Protein AF-A0A662FY75-F1 (afdb_monomer)

Structure (mmCIF, N/CA/C/O backbone):
data_AF-A0A662FY75-F1
#
_entry.id   AF-A0A662FY75-F1
#
loop_
_atom_site.group_PDB
_atom_site.id
_atom_site.type_symbol
_atom_site.label_atom_id
_atom_site.label_alt_id
_atom_site.label_comp_id
_atom_site.label_asym_id
_atom_site.label_entity_id
_atom_site.label_seq_id
_atom_site.pdbx_PDB_ins_code
_atom_site.Cartn_x
_atom_site.Cartn_y
_atom_site.Cartn_z
_atom_site.occupancy
_atom_site.B_iso_or_equiv
_atom_site.auth_seq_id
_atom_site.auth_comp_id
_atom_site.auth_asym_id
_atom_site.auth_atom_id
_atom_site.pdbx_PDB_model_num
ATOM 1 N N . MET A 1 1 ? -17.603 4.120 -11.866 1.00 59.59 1 MET A N 1
ATOM 2 C CA . MET A 1 1 ? -16.644 3.756 -10.795 1.00 59.59 1 MET A CA 1
ATOM 3 C C . MET A 1 1 ? -16.878 2.277 -10.499 1.00 59.59 1 MET A C 1
ATOM 5 O O . MET A 1 1 ? -18.037 1.898 -10.479 1.00 59.59 1 MET A O 1
ATOM 9 N N . SER A 1 2 ? -15.863 1.413 -10.396 1.00 78.56 2 SER A N 1
ATOM 10 C CA . SER A 1 2 ? -16.118 -0.028 -10.190 1.00 78.56 2 SER A CA 1
ATOM 11 C C . SER A 1 2 ? -16.729 -0.298 -8.806 1.00 78.56 2 SER A C 1
ATOM 13 O O . SER A 1 2 ? -16.363 0.368 -7.838 1.00 78.56 2 SER A O 1
ATOM 15 N N . MET A 1 3 ? -17.617 -1.297 -8.698 1.00 85.56 3 MET A N 1
ATOM 16 C CA . MET A 1 3 ? -18.295 -1.694 -7.445 1.00 85.56 3 MET A CA 1
ATOM 17 C C . MET A 1 3 ? -17.305 -1.938 -6.286 1.00 85.56 3 MET A C 1
ATOM 19 O O . MET A 1 3 ? -17.553 -1.566 -5.143 1.00 85.56 3 MET A O 1
ATOM 23 N N . PHE A 1 4 ? -16.121 -2.461 -6.616 1.00 89.62 4 PHE A N 1
ATOM 24 C CA . PHE A 1 4 ? -14.989 -2.641 -5.705 1.00 89.62 4 PHE A CA 1
ATOM 25 C C . PHE A 1 4 ? -14.517 -1.335 -5.033 1.00 89.62 4 PHE A C 1
ATOM 27 O O . PHE A 1 4 ? -14.256 -1.307 -3.831 1.00 89.62 4 PHE A O 1
ATOM 34 N N . ILE A 1 5 ? -14.406 -0.239 -5.791 1.00 92.19 5 ILE A N 1
ATOM 35 C CA . ILE A 1 5 ? -13.904 1.042 -5.274 1.00 92.19 5 ILE A CA 1
ATOM 36 C C . ILE A 1 5 ? -14.881 1.648 -4.262 1.00 92.19 5 ILE A C 1
ATOM 38 O O . ILE A 1 5 ? -14.452 2.190 -3.243 1.00 92.19 5 ILE A O 1
ATOM 42 N N . GLU A 1 6 ? -16.183 1.536 -4.516 1.00 93.38 6 GLU A N 1
ATOM 43 C CA . GLU A 1 6 ? -17.220 2.056 -3.620 1.00 93.38 6 GLU A CA 1
ATOM 44 C C . GLU A 1 6 ? -17.280 1.278 -2.301 1.00 93.38 6 GLU A C 1
ATOM 46 O O . GLU A 1 6 ? -17.369 1.882 -1.226 1.00 93.38 6 GLU A O 1
ATOM 51 N N . GLU A 1 7 ? -17.155 -0.050 -2.361 1.00 94.50 7 GLU A N 1
ATOM 52 C CA . GLU A 1 7 ? -17.055 -0.901 -1.173 1.00 94.50 7 GLU A CA 1
ATOM 53 C C . GLU A 1 7 ? -15.834 -0.519 -0.321 1.00 94.50 7 GLU A C 1
ATOM 55 O O . GLU A 1 7 ? -15.948 -0.295 0.891 1.00 94.50 7 GLU A O 1
ATOM 60 N N . TYR A 1 8 ? -14.673 -0.357 -0.961 1.00 95.62 8 TYR A N 1
ATOM 61 C CA . TYR A 1 8 ? -13.431 0.016 -0.286 1.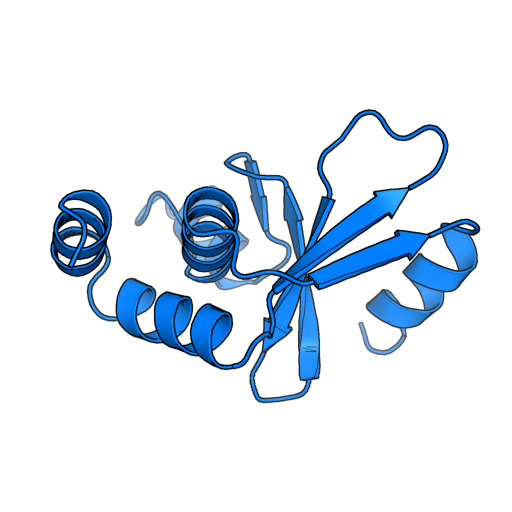00 95.62 8 TYR A CA 1
ATOM 62 C C . TYR A 1 8 ? -13.515 1.413 0.332 1.00 95.62 8 TYR A C 1
ATOM 64 O O . TYR A 1 8 ? -13.066 1.614 1.467 1.00 95.62 8 TYR A O 1
ATOM 72 N N . ALA A 1 9 ? -14.136 2.364 -0.368 1.00 96.69 9 ALA A N 1
ATOM 73 C CA . ALA A 1 9 ? -14.389 3.701 0.153 1.00 96.69 9 ALA A CA 1
ATOM 74 C C . ALA A 1 9 ? -15.243 3.661 1.426 1.00 96.69 9 ALA A C 1
ATOM 76 O O . ALA A 1 9 ? -14.883 4.283 2.434 1.00 96.69 9 ALA A O 1
ATOM 77 N N . ARG A 1 10 ? -16.326 2.875 1.416 1.00 96.81 10 ARG A N 1
ATOM 78 C CA . ARG A 1 10 ? -17.237 2.720 2.559 1.00 96.81 10 ARG A CA 1
ATOM 79 C C . ARG A 1 10 ? -16.554 2.057 3.755 1.00 96.81 10 ARG A C 1
ATOM 81 O O . ARG A 1 10 ? -16.658 2.564 4.875 1.00 96.81 10 ARG A O 1
ATOM 88 N N . LYS A 1 11 ? -15.837 0.953 3.521 1.00 96.88 11 LYS A N 1
ATOM 89 C CA . LYS A 1 11 ? -15.180 0.162 4.572 1.00 96.88 11 LYS A CA 1
ATOM 90 C C . LYS A 1 11 ? -14.010 0.913 5.211 1.00 96.88 11 LYS A C 1
ATOM 92 O O . LYS A 1 11 ? -13.919 0.995 6.435 1.00 96.88 11 LYS A O 1
ATOM 97 N N . TYR A 1 12 ? -13.124 1.492 4.400 1.00 97.06 12 TYR A N 1
ATOM 98 C CA . TYR A 1 12 ? -11.833 2.001 4.876 1.00 97.06 12 TYR A CA 1
ATOM 99 C C . TYR A 1 12 ? -11.776 3.522 5.089 1.00 97.06 12 TYR A C 1
ATOM 101 O O . TYR A 1 12 ? -10.827 4.013 5.716 1.00 97.06 12 TYR A O 1
ATOM 109 N N . LYS A 1 13 ? -12.776 4.286 4.629 1.00 97.19 13 LYS A N 1
ATOM 110 C CA . LYS A 1 13 ? -12.953 5.725 4.913 1.00 97.19 13 LYS A CA 1
ATOM 111 C C . LYS A 1 13 ? -11.657 6.534 4.705 1.00 97.19 13 LYS A C 1
ATOM 113 O 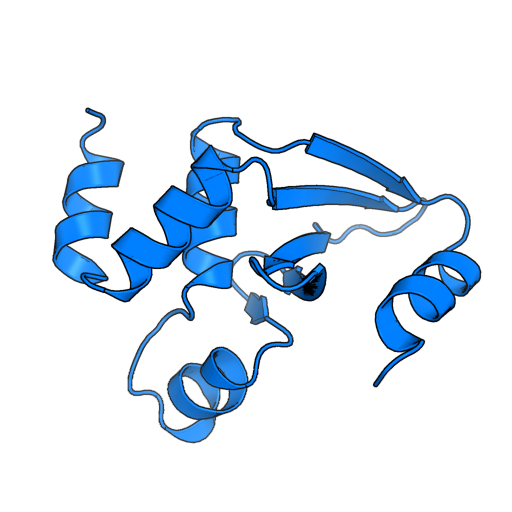O . LYS A 1 13 ? -11.105 6.575 3.610 1.00 97.19 13 LYS A O 1
ATOM 118 N N . LYS A 1 14 ? -11.102 7.145 5.762 1.00 97.38 14 LYS A N 1
ATOM 119 C CA . LYS A 1 14 ? -9.859 7.942 5.696 1.00 97.38 14 LYS A CA 1
ATOM 120 C C . LYS A 1 14 ? -8.660 7.146 5.155 1.00 97.38 14 LYS A C 1
ATOM 122 O O . LYS A 1 14 ? -7.815 7.720 4.469 1.00 97.38 14 LYS A O 1
ATOM 127 N N . ARG A 1 15 ? -8.576 5.836 5.429 1.00 97.56 15 ARG A N 1
ATOM 128 C CA . ARG A 1 15 ? -7.510 4.979 4.876 1.00 97.56 15 ARG A CA 1
ATOM 129 C C . ARG A 1 15 ? -7.681 4.784 3.373 1.00 97.56 15 ARG A C 1
ATOM 131 O O . ARG A 1 15 ? -6.684 4.835 2.662 1.00 97.56 15 ARG A O 1
ATOM 138 N N . PHE A 1 16 ? -8.918 4.664 2.888 1.00 98.06 16 PHE A N 1
ATOM 139 C CA . PHE A 1 16 ? -9.197 4.623 1.452 1.00 98.06 16 PHE A CA 1
ATOM 140 C C . PHE A 1 16 ? -8.745 5.908 0.751 1.00 98.06 16 PHE A C 1
ATOM 142 O O . PHE A 1 16 ? -8.041 5.827 -0.248 1.00 98.06 16 PHE A O 1
ATOM 149 N N . VAL A 1 17 ? -9.059 7.085 1.305 1.00 98.00 17 VAL A N 1
ATOM 150 C CA . VAL A 1 17 ? -8.649 8.376 0.713 1.00 98.00 17 VAL A CA 1
ATOM 151 C C . VAL A 1 17 ? -7.126 8.460 0.549 1.00 98.00 17 VAL A C 1
ATOM 153 O O . VAL A 1 17 ? -6.626 8.869 -0.498 1.00 98.00 17 VAL A O 1
ATOM 156 N N . ARG A 1 18 ? -6.363 8.018 1.556 1.00 97.81 18 ARG A N 1
ATOM 157 C CA . ARG A 1 18 ? -4.893 7.968 1.472 1.00 97.81 18 ARG A CA 1
ATOM 158 C C . ARG A 1 18 ? -4.399 6.935 0.462 1.00 97.81 18 ARG A C 1
ATOM 160 O O . ARG A 1 18 ? -3.435 7.199 -0.259 1.00 97.81 18 ARG A O 1
ATOM 167 N N . ALA A 1 19 ? -5.040 5.771 0.421 1.00 98.12 19 ALA A N 1
ATOM 168 C CA . ALA A 1 19 ? -4.695 4.698 -0.498 1.00 98.12 19 ALA A CA 1
ATOM 169 C C . ALA A 1 19 ? -4.916 5.118 -1.956 1.00 98.12 19 ALA A C 1
ATOM 171 O O . ALA A 1 19 ? -3.975 5.086 -2.742 1.00 98.12 19 ALA A O 1
ATOM 172 N N . ILE A 1 20 ? -6.109 5.611 -2.300 1.00 97.81 20 ILE A N 1
ATOM 173 C CA . ILE A 1 20 ? -6.428 6.019 -3.672 1.00 97.81 20 ILE A CA 1
ATOM 174 C C . ILE A 1 20 ? -5.558 7.190 -4.135 1.00 97.81 20 ILE A C 1
ATOM 176 O O . ILE A 1 20 ? -5.127 7.207 -5.283 1.00 97.81 20 ILE A O 1
ATOM 180 N N . ARG A 1 21 ? -5.227 8.131 -3.239 1.00 98.12 21 ARG A N 1
ATOM 181 C CA . ARG A 1 21 ? -4.265 9.202 -3.535 1.00 98.12 21 ARG A CA 1
ATOM 182 C C . ARG A 1 21 ? -2.884 8.638 -3.873 1.00 98.12 21 ARG A C 1
ATOM 184 O O . ARG A 1 21 ? -2.275 9.067 -4.838 1.00 98.12 21 ARG A O 1
ATOM 191 N N . THR A 1 22 ? -2.419 7.651 -3.110 1.00 98.44 22 THR A N 1
ATOM 192 C CA . THR A 1 22 ? -1.128 6.978 -3.342 1.00 98.44 22 THR A CA 1
ATOM 193 C C . THR A 1 22 ? -1.080 6.271 -4.693 1.00 98.44 22 THR A C 1
ATOM 195 O O . THR A 1 22 ? -0.076 6.376 -5.391 1.00 98.44 22 THR A O 1
ATOM 198 N N . VAL A 1 23 ? -2.175 5.622 -5.091 1.00 98.19 23 VAL A N 1
ATOM 199 C CA . VAL A 1 23 ? -2.300 5.000 -6.418 1.00 98.19 23 VAL A CA 1
ATOM 200 C C . VAL A 1 23 ? -2.310 6.055 -7.528 1.00 98.19 23 VAL A C 1
ATOM 202 O O . VAL A 1 23 ? -1.552 5.942 -8.485 1.00 98.19 23 VAL A O 1
ATOM 205 N N . ARG A 1 24 ? -3.123 7.111 -7.386 1.00 97.50 24 ARG A N 1
ATOM 206 C CA . ARG A 1 24 ? -3.244 8.195 -8.382 1.00 97.50 24 ARG A CA 1
ATOM 207 C C . ARG A 1 24 ? -1.952 8.978 -8.593 1.00 97.50 24 ARG A C 1
ATOM 209 O O . ARG A 1 24 ? -1.713 9.462 -9.686 1.00 97.50 24 ARG A O 1
ATOM 216 N N . GLU A 1 25 ? -1.135 9.104 -7.556 1.00 97.88 25 GLU A N 1
ATOM 217 C CA . GLU A 1 25 ? 0.176 9.755 -7.626 1.00 97.88 25 GLU A CA 1
ATOM 218 C C . GLU A 1 25 ? 1.287 8.791 -8.092 1.00 97.88 25 GLU A C 1
ATOM 220 O O . GLU A 1 25 ? 2.463 9.109 -7.952 1.00 97.88 25 GLU A O 1
ATOM 225 N N . HIS A 1 26 ? 0.940 7.606 -8.614 1.00 97.31 26 HIS A N 1
ATOM 226 C CA . HIS A 1 26 ? 1.878 6.599 -9.130 1.00 97.31 26 HIS A CA 1
ATOM 227 C C . HIS A 1 26 ? 2.945 6.140 -8.119 1.00 97.31 26 HIS A C 1
ATOM 229 O O . HIS A 1 26 ? 4.032 5.701 -8.490 1.00 97.31 26 HIS A O 1
ATOM 235 N N . ARG A 1 27 ? 2.627 6.178 -6.819 1.00 97.69 27 ARG A N 1
ATOM 236 C CA . ARG A 1 27 ? 3.547 5.814 -5.725 1.00 97.69 27 ARG A CA 1
ATOM 237 C C . ARG A 1 27 ? 3.469 4.333 -5.325 1.00 97.69 27 ARG A C 1
ATOM 239 O O . ARG A 1 27 ? 3.711 3.992 -4.165 1.00 97.69 27 ARG A O 1
ATOM 246 N N . VAL A 1 28 ? 3.100 3.463 -6.265 1.00 98.38 28 VAL A N 1
ATOM 247 C CA . VAL A 1 28 ? 2.970 2.012 -6.069 1.00 98.38 28 VAL A CA 1
ATOM 248 C C . VAL A 1 28 ? 3.814 1.287 -7.109 1.00 98.38 28 VAL A C 1
ATOM 250 O O . VAL A 1 28 ? 3.587 1.456 -8.308 1.00 98.38 28 VAL A O 1
ATOM 253 N N . GLN A 1 29 ? 4.774 0.483 -6.650 1.00 97.00 29 GLN A N 1
ATOM 254 C CA . GLN A 1 29 ? 5.665 -0.287 -7.517 1.00 97.00 29 GLN A CA 1
ATOM 255 C C . GLN A 1 29 ? 5.613 -1.775 -7.167 1.00 97.00 29 GLN A C 1
ATOM 257 O O . GLN A 1 29 ? 5.664 -2.131 -5.987 1.00 97.00 29 GLN A O 1
ATOM 262 N N . LYS A 1 30 ? 5.537 -2.640 -8.179 1.00 96.00 30 LYS A N 1
ATOM 263 C CA . LYS A 1 30 ? 5.777 -4.082 -8.046 1.00 96.00 30 LYS A CA 1
ATOM 264 C C . LYS A 1 30 ? 7.252 -4.360 -8.333 1.00 96.00 30 LYS A C 1
ATOM 266 O O . LYS A 1 30 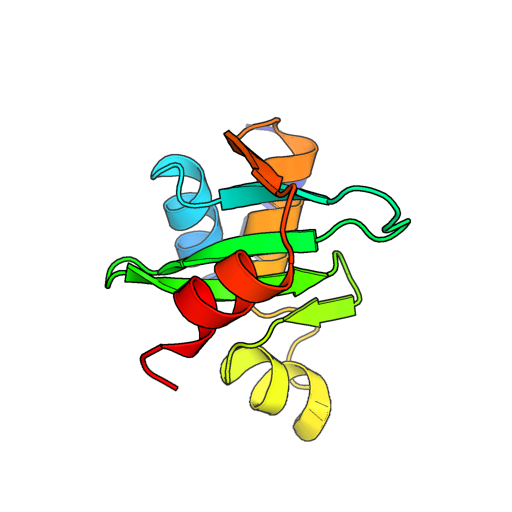? 7.784 -3.855 -9.321 1.00 96.00 30 LYS A O 1
ATOM 271 N N . LEU A 1 31 ? 7.898 -5.150 -7.484 1.00 92.19 31 LEU A N 1
ATOM 272 C CA . LEU A 1 31 ? 9.291 -5.545 -7.670 1.00 92.19 31 LEU A CA 1
ATOM 273 C C . LEU A 1 31 ? 9.357 -6.917 -8.338 1.00 92.19 31 LEU A C 1
ATOM 275 O O . LEU A 1 31 ? 8.691 -7.851 -7.889 1.00 92.19 31 LEU A O 1
ATOM 279 N N . LEU A 1 32 ? 10.164 -7.032 -9.389 1.00 89.69 32 LEU A N 1
ATOM 280 C CA . LEU A 1 32 ? 10.553 -8.312 -9.976 1.00 89.69 32 LEU A CA 1
ATOM 281 C C . LEU A 1 32 ? 11.960 -8.623 -9.488 1.00 89.69 32 LEU A C 1
ATOM 283 O O . LEU A 1 32 ? 12.900 -7.927 -9.856 1.00 89.69 32 LEU A O 1
ATOM 287 N N . ILE A 1 33 ? 12.082 -9.608 -8.605 1.00 84.69 33 ILE A N 1
ATOM 288 C CA . ILE A 1 33 ? 13.352 -10.011 -8.005 1.00 84.69 33 ILE A CA 1
ATOM 289 C C . ILE A 1 33 ? 13.694 -11.396 -8.541 1.00 84.69 33 ILE A C 1
ATOM 291 O O . ILE A 1 33 ? 12.889 -12.321 -8.404 1.00 84.69 33 ILE A O 1
ATOM 295 N N . ASP A 1 34 ? 14.889 -11.542 -9.106 1.00 80.38 34 ASP A N 1
ATOM 296 C CA . ASP A 1 34 ? 15.354 -12.834 -9.603 1.00 80.38 34 ASP A CA 1
ATOM 297 C C . ASP A 1 34 ? 15.421 -13.856 -8.457 1.00 80.38 34 ASP A C 1
ATOM 299 O O . ASP A 1 34 ? 15.987 -13.594 -7.393 1.00 80.38 34 ASP A O 1
ATOM 303 N N . ASN A 1 35 ? 14.854 -15.044 -8.686 1.00 75.81 35 ASN A N 1
ATOM 304 C CA . ASN A 1 35 ? 14.814 -16.162 -7.733 1.00 75.81 35 ASN A CA 1
ATOM 305 C C . ASN A 1 35 ? 14.006 -15.911 -6.445 1.00 75.81 35 ASN A C 1
ATOM 307 O O . ASN A 1 35 ? 14.245 -16.571 -5.431 1.00 75.81 35 ASN A O 1
ATOM 311 N N . LEU A 1 36 ? 13.044 -14.981 -6.458 1.00 76.94 36 LEU A N 1
ATOM 312 C CA . LEU A 1 36 ? 12.104 -14.799 -5.352 1.00 76.94 36 LEU A CA 1
ATOM 313 C C . LEU A 1 36 ? 10.661 -15.068 -5.794 1.00 76.94 36 LEU A C 1
ATOM 315 O O . LEU A 1 36 ? 10.054 -14.261 -6.489 1.00 76.94 36 LEU A O 1
ATOM 319 N N . ASP A 1 37 ? 10.063 -16.140 -5.273 1.00 76.88 37 ASP A N 1
ATOM 320 C CA . ASP A 1 37 ? 8.669 -16.530 -5.566 1.00 76.88 37 ASP A CA 1
ATOM 321 C C . ASP A 1 37 ? 7.608 -15.647 -4.881 1.00 76.88 37 ASP A C 1
ATOM 323 O O . ASP A 1 37 ? 6.410 -15.936 -4.921 1.00 76.88 37 ASP A O 1
ATOM 327 N N . LYS A 1 38 ? 8.020 -14.578 -4.192 1.00 79.62 38 LYS A N 1
ATOM 328 C CA . LYS A 1 38 ? 7.105 -13.699 -3.459 1.00 79.62 38 LYS A CA 1
ATOM 329 C C . LYS A 1 38 ? 6.880 -12.391 -4.192 1.00 79.62 38 LYS A C 1
ATOM 331 O O . LYS A 1 38 ? 7.817 -11.664 -4.502 1.00 79.62 38 LYS A O 1
ATOM 336 N N . ASP A 1 39 ? 5.605 -12.038 -4.322 1.00 89.00 39 ASP A N 1
ATOM 337 C CA . ASP A 1 39 ? 5.175 -10.719 -4.764 1.00 89.00 39 ASP A CA 1
ATOM 338 C C . ASP A 1 39 ? 5.560 -9.665 -3.717 1.00 89.00 39 ASP A C 1
ATOM 340 O O . ASP A 1 39 ? 4.908 -9.517 -2.679 1.00 89.00 39 ASP A O 1
ATOM 344 N N . ILE A 1 40 ? 6.624 -8.915 -4.001 1.00 92.81 40 ILE A N 1
ATOM 345 C CA . ILE A 1 40 ? 7.067 -7.789 -3.185 1.00 92.81 40 ILE A CA 1
ATOM 346 C C . ILE A 1 40 ? 6.668 -6.482 -3.858 1.00 92.81 40 ILE A C 1
ATOM 348 O O . ILE A 1 40 ? 6.839 -6.283 -5.060 1.00 92.81 40 ILE A O 1
ATOM 352 N N . TRP A 1 41 ? 6.137 -5.571 -3.052 1.00 96.12 41 TRP A N 1
ATOM 353 C CA . TRP A 1 41 ? 5.687 -4.263 -3.489 1.00 96.12 41 TRP A CA 1
ATOM 354 C C . TRP A 1 41 ? 6.352 -3.171 -2.667 1.00 96.12 41 TRP A C 1
ATOM 356 O O . TRP A 1 41 ? 6.628 -3.340 -1.476 1.00 96.12 41 TRP A O 1
ATOM 366 N N . LEU A 1 42 ? 6.565 -2.029 -3.306 1.00 95.69 42 LEU A N 1
ATOM 367 C CA . LEU A 1 42 ? 7.097 -0.834 -2.683 1.00 95.69 42 LEU A CA 1
ATOM 368 C C . LEU A 1 42 ? 6.067 0.286 -2.775 1.00 95.69 42 LEU A C 1
ATOM 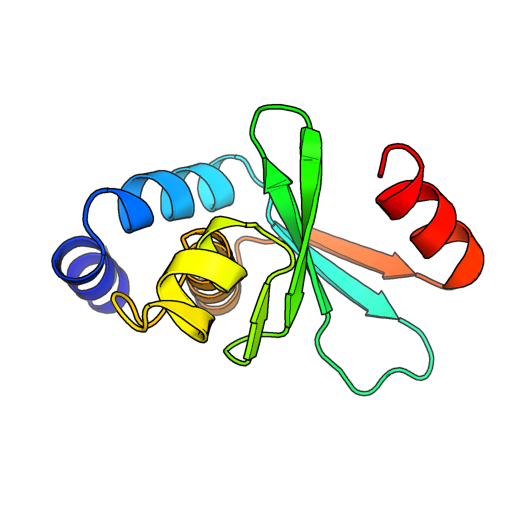370 O O . LEU A 1 42 ? 5.624 0.657 -3.864 1.00 95.69 42 LEU A O 1
ATOM 374 N N . ILE A 1 43 ? 5.682 0.819 -1.619 1.00 97.38 43 ILE A N 1
ATOM 375 C CA . ILE A 1 43 ? 4.763 1.951 -1.524 1.00 97.38 43 ILE A CA 1
ATOM 376 C C . ILE A 1 43 ? 5.533 3.140 -0.970 1.00 97.38 43 ILE A C 1
ATOM 378 O O . ILE A 1 43 ? 6.010 3.091 0.163 1.00 97.38 43 ILE A O 1
ATOM 382 N N . THR A 1 44 ? 5.643 4.212 -1.745 1.00 95.69 44 THR A N 1
ATOM 383 C CA . THR A 1 44 ? 6.352 5.426 -1.318 1.00 95.69 44 THR A CA 1
ATOM 384 C C . THR A 1 44 ? 5.346 6.405 -0.724 1.00 95.69 44 THR A C 1
ATOM 386 O O . THR A 1 44 ? 4.274 6.585 -1.291 1.00 95.69 44 THR A O 1
ATOM 389 N N . SER A 1 45 ? 5.628 7.040 0.414 1.00 93.38 45 SER A N 1
ATOM 390 C CA . SER A 1 45 ? 4.800 8.116 0.977 1.00 93.38 45 SER A CA 1
ATOM 391 C C . SER A 1 45 ? 4.900 9.397 0.143 1.00 93.38 45 SER A C 1
ATOM 393 O O . SER A 1 45 ? 5.738 9.525 -0.744 1.00 93.38 45 SER A O 1
ATOM 395 N N . SER A 1 46 ? 4.089 10.405 0.466 1.00 91.94 46 SER A N 1
ATOM 396 C CA . SER A 1 46 ? 4.250 11.748 -0.106 1.00 91.94 46 SER A CA 1
ATOM 397 C C . SER A 1 46 ? 5.556 12.442 0.311 1.00 91.94 46 SER A C 1
ATOM 399 O O . SER A 1 46 ? 5.923 13.436 -0.296 1.00 91.94 46 SER A O 1
ATOM 401 N N . THR A 1 47 ? 6.240 11.948 1.350 1.00 92.00 47 THR A N 1
ATOM 402 C CA . THR A 1 47 ? 7.516 12.485 1.859 1.00 92.00 47 THR A CA 1
ATOM 403 C C . THR A 1 47 ? 8.729 11.684 1.383 1.00 92.00 47 THR A C 1
ATOM 405 O O . THR A 1 47 ? 9.839 11.939 1.835 1.00 92.00 47 THR A O 1
ATOM 408 N N . GLY A 1 48 ? 8.534 10.688 0.512 1.00 89.44 48 GLY A N 1
ATOM 409 C CA . GLY A 1 48 ? 9.614 9.861 -0.036 1.00 89.44 48 GLY A CA 1
ATOM 410 C C . GLY A 1 48 ? 9.981 8.623 0.791 1.00 89.44 48 GLY A C 1
ATOM 411 O O . GLY A 1 48 ? 10.770 7.806 0.325 1.00 89.44 48 GLY A O 1
ATOM 412 N N . SER A 1 49 ? 9.395 8.424 1.976 1.00 90.31 49 SER A N 1
ATOM 413 C CA . SER A 1 49 ? 9.612 7.208 2.776 1.00 90.31 49 SER A CA 1
ATOM 414 C C . SER A 1 49 ? 9.047 5.984 2.056 1.00 90.31 49 SER A C 1
ATOM 416 O O . SER A 1 49 ? 7.900 6.004 1.612 1.00 90.31 49 SER A O 1
ATOM 418 N N . LYS A 1 50 ? 9.828 4.909 1.963 1.00 92.31 50 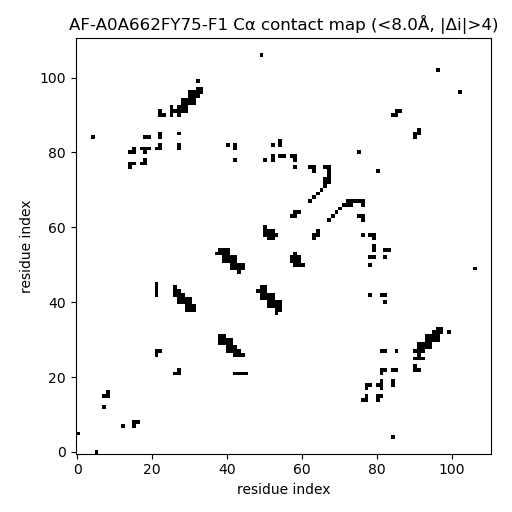LYS A N 1
ATOM 419 C CA . LYS A 1 50 ? 9.464 3.694 1.227 1.00 92.31 50 LYS A CA 1
ATOM 420 C C . LYS A 1 50 ? 9.020 2.59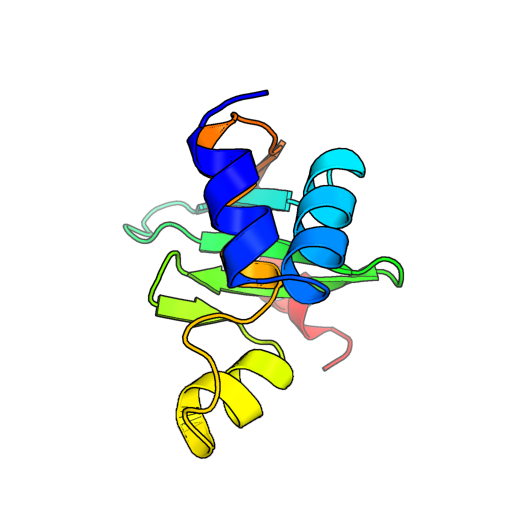1 2.193 1.00 92.31 50 LYS A C 1
ATOM 422 O O . LYS A 1 50 ? 9.659 2.366 3.217 1.00 92.31 50 LYS A O 1
ATOM 427 N N . TYR A 1 51 ? 7.934 1.897 1.862 1.00 94.31 51 TYR A N 1
ATOM 428 C CA . TYR A 1 51 ? 7.394 0.798 2.664 1.00 94.31 51 TYR A CA 1
ATOM 429 C C . TYR A 1 51 ? 7.315 -0.485 1.850 1.00 94.31 51 TYR A C 1
ATOM 431 O O . TYR A 1 51 ? 6.692 -0.515 0.787 1.00 94.31 51 TYR A O 1
ATOM 439 N N . LEU A 1 52 ? 7.902 -1.548 2.394 1.00 94.62 52 LEU A N 1
ATOM 440 C CA . LEU A 1 52 ? 7.826 -2.891 1.844 1.00 94.62 52 LEU A CA 1
ATOM 441 C C . LEU A 1 52 ? 6.443 -3.474 2.138 1.00 94.62 52 LEU A C 1
ATOM 443 O O . LEU A 1 52 ? 5.969 -3.423 3.280 1.00 94.62 52 LEU A O 1
ATOM 447 N N . VAL A 1 53 ? 5.801 -4.031 1.119 1.00 97.31 53 VAL A N 1
ATOM 448 C CA . VAL A 1 53 ? 4.478 -4.645 1.211 1.00 97.31 53 VAL A CA 1
ATOM 449 C C . VAL A 1 53 ? 4.512 -6.042 0.603 1.00 97.31 53 VAL A C 1
ATOM 451 O O . VAL A 1 53 ? 4.962 -6.224 -0.525 1.00 97.31 53 VAL A O 1
ATOM 454 N N . ILE A 1 54 ? 3.991 -7.014 1.353 1.00 96.06 54 ILE A N 1
ATOM 455 C CA . ILE A 1 54 ? 3.645 -8.348 0.853 1.00 96.06 54 ILE A CA 1
ATOM 456 C C . ILE A 1 54 ? 2.113 -8.403 0.797 1.00 96.06 54 ILE A C 1
ATOM 458 O O . ILE A 1 54 ? 1.481 -8.239 1.852 1.00 96.06 54 ILE A O 1
ATOM 462 N N . PRO A 1 55 ? 1.500 -8.603 -0.385 1.00 96.81 55 PRO A N 1
ATOM 463 C CA . PRO A 1 55 ? 0.054 -8.551 -0.565 1.00 96.81 55 PRO A CA 1
ATOM 464 C C . PRO A 1 55 ? -0.695 -9.400 0.462 1.00 96.81 55 PRO A C 1
ATOM 466 O O . PRO A 1 55 ? -0.329 -10.541 0.744 1.00 96.81 55 PRO A O 1
ATOM 469 N N . GLY A 1 56 ? -1.717 -8.804 1.079 1.00 94.81 56 GLY A N 1
ATOM 470 C CA . GLY A 1 56 ? -2.564 -9.454 2.085 1.00 94.81 56 GLY A CA 1
ATOM 471 C C . GLY A 1 56 ? -1.873 -9.882 3.388 1.00 94.81 56 GLY A C 1
ATOM 472 O O . GLY A 1 56 ? -2.565 -10.326 4.297 1.00 94.81 56 GLY A O 1
ATOM 473 N N . THR A 1 57 ? -0.550 -9.732 3.508 1.00 95.94 57 THR A N 1
ATOM 474 C CA . THR A 1 57 ? 0.233 -10.393 4.564 1.00 95.94 57 THR A CA 1
ATOM 475 C C . THR A 1 57 ? 0.976 -9.401 5.448 1.00 95.94 57 THR A C 1
ATOM 477 O O . THR A 1 57 ? 0.927 -9.509 6.670 1.00 95.94 57 THR A O 1
ATOM 480 N N . TYR A 1 58 ? 1.687 -8.438 4.856 1.00 96.94 58 TYR A N 1
ATOM 481 C CA . TYR A 1 58 ? 2.629 -7.605 5.601 1.00 96.94 58 TYR A CA 1
ATOM 482 C C . TYR A 1 58 ? 2.776 -6.204 5.015 1.00 96.94 58 TYR A C 1
ATOM 484 O O . TYR A 1 58 ? 2.752 -6.010 3.800 1.00 96.94 58 TYR A O 1
ATOM 492 N N . CYS A 1 59 ? 3.001 -5.228 5.895 1.00 97.44 59 CYS A N 1
ATOM 493 C CA . CYS A 1 59 ? 3.526 -3.921 5.530 1.00 97.44 59 CYS A CA 1
ATOM 494 C C . CYS A 1 59 ? 4.521 -3.439 6.590 1.00 97.44 59 CYS A C 1
ATOM 496 O O . CYS A 1 59 ? 4.240 -3.528 7.783 1.00 97.44 59 CYS A O 1
ATOM 498 N N . SER A 1 60 ? 5.642 -2.852 6.164 1.00 96.31 60 SER A N 1
ATOM 499 C CA . SER A 1 60 ? 6.674 -2.342 7.080 1.00 96.31 60 SER A CA 1
ATOM 500 C C . SER A 1 60 ? 6.296 -1.062 7.837 1.00 96.31 60 SER A C 1
ATOM 502 O O . SER A 1 60 ? 7.092 -0.550 8.619 1.00 96.31 60 SER A O 1
ATOM 504 N N . CYS A 1 61 ? 5.098 -0.506 7.632 1.00 96.25 61 CYS A N 1
ATOM 505 C CA . CYS A 1 61 ? 4.702 0.727 8.305 1.00 96.25 61 CYS A CA 1
ATOM 506 C C . CYS A 1 61 ? 4.235 0.504 9.750 1.00 96.25 61 CYS A C 1
ATOM 508 O O . CYS A 1 61 ? 3.621 -0.504 10.101 1.00 96.25 61 CYS A O 1
ATOM 510 N N . THR A 1 62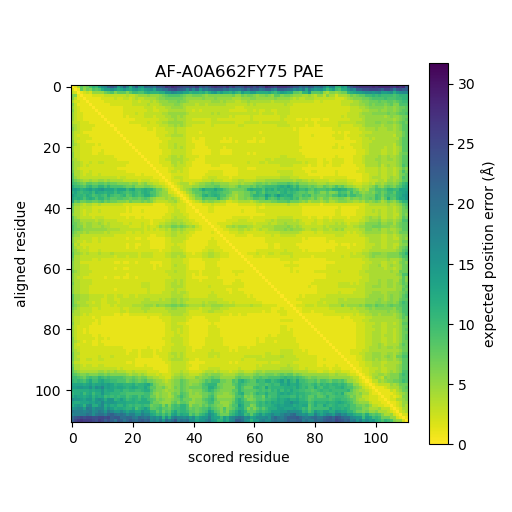 ? 4.414 1.528 10.580 1.00 96.38 62 THR A N 1
ATOM 511 C CA . THR A 1 62 ? 3.997 1.510 11.987 1.00 96.38 62 THR A CA 1
ATOM 512 C C . THR A 1 62 ? 2.482 1.327 12.171 1.00 96.38 62 THR A C 1
ATOM 514 O O . THR A 1 62 ? 2.062 0.681 13.127 1.00 96.38 62 THR A O 1
ATOM 517 N N . ASP A 1 63 ? 1.635 1.833 11.257 1.00 97.31 63 ASP A N 1
ATOM 518 C CA . ASP A 1 63 ? 0.169 1.628 11.316 1.00 97.31 63 ASP A CA 1
ATOM 519 C C . ASP A 1 63 ? -0.196 0.143 11.173 1.00 97.31 63 ASP A C 1
ATOM 521 O O . ASP A 1 63 ? -1.108 -0.323 11.851 1.00 97.31 63 ASP A O 1
ATOM 525 N N . PHE A 1 64 ? 0.534 -0.613 10.344 1.00 98.31 64 PHE A N 1
ATOM 526 C CA . PHE A 1 64 ? 0.344 -2.058 10.229 1.00 98.31 64 PHE A CA 1
ATOM 527 C C . PHE A 1 64 ? 0.719 -2.758 11.537 1.00 98.31 64 PHE A C 1
ATOM 529 O O . PHE A 1 64 ? -0.122 -3.432 12.132 1.00 98.31 64 PHE A O 1
ATOM 536 N N . LEU A 1 65 ? 1.934 -2.526 12.041 1.00 98.00 65 LEU A N 1
ATOM 537 C CA . LEU A 1 65 ? 2.393 -3.149 13.282 1.00 98.00 65 LEU A CA 1
ATOM 538 C C . LEU A 1 65 ? 1.447 -2.845 14.454 1.00 98.00 65 LEU A C 1
ATOM 540 O O . LEU A 1 65 ? 0.976 -3.750 15.140 1.00 98.00 65 LEU A O 1
ATOM 544 N N . ILE A 1 66 ? 1.118 -1.571 14.667 1.00 98.12 66 ILE A N 1
ATOM 545 C CA . ILE A 1 66 ? 0.335 -1.164 15.834 1.00 98.12 66 ILE A CA 1
ATOM 546 C C . ILE A 1 66 ? -1.140 -1.523 15.669 1.00 98.12 66 ILE A C 1
ATOM 548 O O . ILE A 1 66 ? -1.729 -2.100 16.581 1.00 98.12 66 ILE A O 1
ATOM 552 N N . ASN A 1 67 ? -1.775 -1.148 14.556 1.00 98.06 67 ASN A N 1
ATOM 553 C CA . ASN A 1 67 ? -3.235 -1.207 14.455 1.00 98.06 67 ASN A CA 1
ATOM 554 C C . ASN A 1 67 ? -3.758 -2.499 13.824 1.00 98.06 67 ASN A C 1
ATOM 556 O O . ASN A 1 67 ? -4.887 -2.874 14.148 1.00 98.06 67 ASN A O 1
ATOM 560 N N . VAL A 1 68 ? -2.964 -3.179 12.989 1.00 98.06 68 VAL A N 1
ATOM 561 C CA . VAL A 1 68 ? -3.330 -4.482 12.407 1.00 98.06 68 VAL A CA 1
ATOM 562 C C . VAL A 1 68 ? -2.851 -5.624 13.298 1.00 98.06 68 VAL A C 1
ATOM 564 O O . VAL A 1 68 ? -3.663 -6.439 13.723 1.00 98.06 68 VAL A O 1
ATOM 567 N N . VAL A 1 69 ? -1.560 -5.661 13.643 1.00 98.19 69 VAL A N 1
ATOM 568 C CA . VAL A 1 69 ? -0.972 -6.812 14.355 1.00 98.19 69 VAL A CA 1
ATOM 569 C C . VAL A 1 69 ? -1.232 -6.753 15.861 1.00 98.19 69 VAL 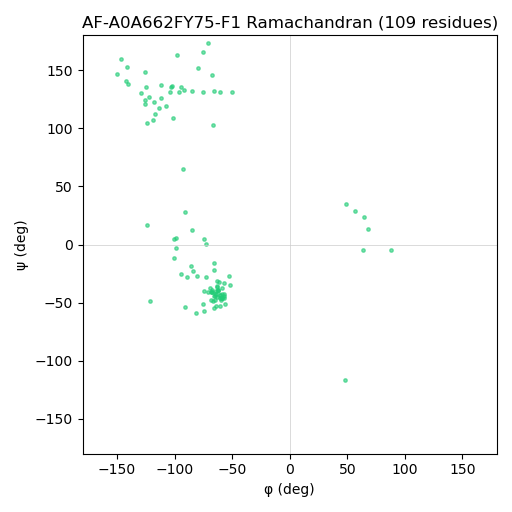A C 1
ATOM 571 O O . VAL A 1 69 ? -1.844 -7.666 16.415 1.00 98.19 69 VAL A O 1
ATOM 574 N N . ILE A 1 70 ? -0.785 -5.682 16.527 1.00 98.06 70 ILE A N 1
ATOM 575 C CA . ILE A 1 70 ? -0.810 -5.592 17.996 1.00 98.06 70 ILE A CA 1
ATOM 576 C C . ILE A 1 70 ? -2.233 -5.352 18.506 1.00 98.06 70 ILE A C 1
ATOM 578 O O . ILE A 1 70 ? -2.751 -6.121 19.309 1.00 98.06 70 ILE A O 1
ATOM 582 N N . LYS A 1 71 ? -2.881 -4.275 18.047 1.00 97.88 71 LYS A N 1
ATOM 583 C CA . LYS A 1 71 ? -4.199 -3.867 18.561 1.00 97.88 71 LYS A CA 1
ATOM 584 C C . LYS A 1 71 ? -5.369 -4.563 17.872 1.00 97.88 71 LYS A C 1
ATOM 586 O O . LYS A 1 71 ? -6.473 -4.495 18.402 1.00 97.88 71 LYS A O 1
ATOM 591 N N . ARG A 1 72 ? -5.158 -5.139 16.681 1.00 97.00 72 ARG A N 1
ATOM 592 C CA . ARG A 1 72 ? -6.197 -5.788 15.854 1.00 97.00 72 ARG A CA 1
ATOM 593 C C . ARG A 1 72 ? -7.460 -4.932 15.660 1.00 97.00 72 ARG A C 1
ATOM 595 O O . ARG A 1 72 ? -8.574 -5.440 15.623 1.00 97.00 72 ARG A O 1
ATOM 602 N N . LYS A 1 73 ? -7.292 -3.608 15.558 1.00 96.38 73 LYS A N 1
ATOM 603 C CA . LYS A 1 73 ? -8.400 -2.644 15.406 1.00 96.38 73 LYS A CA 1
ATOM 604 C C . LYS A 1 73 ? -8.855 -2.482 13.962 1.00 96.38 73 LYS A C 1
ATOM 606 O O . LYS A 1 73 ? -9.958 -2.003 13.720 1.00 96.38 73 LYS A O 1
ATOM 611 N N . VAL A 1 74 ? -7.981 -2.803 13.014 1.00 96.06 74 VAL A N 1
ATOM 612 C CA . VAL A 1 74 ? -8.259 -2.778 11.578 1.00 96.06 74 VAL A CA 1
ATOM 613 C C . VAL A 1 74 ? -7.584 -3.971 10.919 1.00 96.06 74 VAL A C 1
ATOM 615 O O . VAL A 1 74 ? -6.559 -4.441 11.395 1.00 96.06 74 VAL A O 1
ATOM 618 N N . ASP A 1 75 ? -8.138 -4.436 9.809 1.00 96.62 75 ASP A N 1
ATOM 619 C CA . ASP A 1 75 ? -7.608 -5.548 9.014 1.00 96.62 75 ASP A CA 1
ATOM 620 C C . ASP A 1 75 ? -6.461 -5.118 8.086 1.00 96.62 75 ASP A C 1
ATOM 622 O O . ASP A 1 75 ? -5.607 -5.932 7.746 1.00 96.62 75 ASP A O 1
ATOM 626 N N . LYS A 1 76 ? -6.419 -3.844 7.663 1.00 98.00 76 LYS A N 1
ATOM 627 C CA . LYS A 1 76 ? -5.397 -3.332 6.734 1.00 98.00 76 LYS A CA 1
ATOM 628 C C . LYS A 1 76 ? -4.941 -1.913 7.075 1.00 98.00 76 LYS A C 1
ATOM 630 O O . LYS A 1 76 ? -5.744 -1.032 7.396 1.00 98.00 76 LYS A O 1
ATOM 635 N N . CYS A 1 77 ? -3.640 -1.665 6.922 1.00 98.38 77 CYS A N 1
ATOM 636 C CA . CYS A 1 77 ? -3.108 -0.308 6.818 1.00 98.38 77 CYS A CA 1
ATOM 637 C C . CYS A 1 77 ? -3.401 0.265 5.420 1.00 98.38 77 CYS A C 1
ATOM 639 O O . CYS A 1 77 ? -3.719 -0.467 4.480 1.00 98.38 77 CYS A O 1
ATOM 641 N N . TYR A 1 78 ? -3.260 1.580 5.241 1.00 98.25 78 TYR A N 1
ATOM 642 C CA . TYR A 1 78 ? -3.563 2.194 3.942 1.00 98.25 78 TYR A CA 1
ATOM 643 C C . TYR A 1 78 ? -2.615 1.768 2.805 1.00 98.25 78 TYR A C 1
ATOM 645 O O . TYR A 1 78 ? -3.010 1.849 1.647 1.00 98.25 78 TYR A O 1
ATOM 653 N N . HIS A 1 79 ? -1.404 1.282 3.106 1.00 98.50 79 HIS A N 1
ATOM 654 C CA . HIS A 1 79 ? -0.473 0.781 2.089 1.00 98.50 79 HIS A CA 1
ATOM 655 C C . HIS A 1 79 ? -0.930 -0.551 1.486 1.00 98.50 79 HIS A C 1
ATOM 657 O O . HIS A 1 79 ? -0.871 -0.710 0.273 1.00 98.50 79 HIS A O 1
ATOM 663 N N . LEU A 1 80 ? -1.450 -1.474 2.307 1.00 98.50 80 LEU A N 1
ATOM 664 C CA . LEU A 1 80 ? -2.053 -2.721 1.816 1.00 98.50 80 LEU A CA 1
ATOM 665 C C . LEU A 1 80 ? -3.280 -2.430 0.945 1.00 98.50 80 LEU A C 1
ATOM 667 O O . LEU A 1 80 ? -3.465 -3.047 -0.096 1.00 98.50 80 LEU A O 1
ATOM 671 N N . ILE A 1 81 ? -4.083 -1.437 1.338 1.00 98.44 81 ILE A N 1
ATOM 672 C CA . ILE A 1 81 ? -5.236 -0.993 0.546 1.00 98.44 81 ILE A CA 1
ATOM 673 C C . ILE A 1 81 ? -4.771 -0.387 -0.789 1.00 98.44 81 ILE A C 1
ATOM 675 O O . ILE A 1 81 ? -5.359 -0.679 -1.825 1.00 98.44 81 ILE A O 1
ATOM 679 N N . ALA A 1 82 ? -3.713 0.433 -0.786 1.00 98.50 82 ALA A N 1
ATOM 680 C CA . ALA A 1 82 ? -3.160 1.024 -2.006 1.00 98.50 82 ALA A CA 1
ATOM 681 C C . ALA A 1 82 ? -2.623 -0.047 -2.962 1.00 98.50 82 ALA A C 1
ATOM 683 O O . ALA A 1 82 ? -2.925 0.001 -4.151 1.00 98.50 82 ALA A O 1
ATOM 684 N N . GLN A 1 83 ? -1.880 -1.022 -2.435 1.00 98.38 83 GLN A N 1
ATOM 685 C CA . GLN A 1 83 ? -1.364 -2.150 -3.206 1.00 98.38 83 GLN A CA 1
ATOM 686 C C . GLN A 1 83 ? -2.501 -2.952 -3.851 1.00 98.38 83 GLN A C 1
ATOM 688 O O . GLN A 1 83 ? -2.442 -3.242 -5.042 1.00 98.38 83 GLN A O 1
ATOM 693 N N . GLU A 1 84 ? -3.559 -3.263 -3.100 1.00 97.81 84 GLU A N 1
ATOM 694 C CA . GLU A 1 84 ? -4.679 -4.050 -3.617 1.00 97.81 84 GLU A CA 1
ATOM 695 C C . GLU A 1 84 ? -5.480 -3.300 -4.691 1.00 97.81 84 GLU A C 1
ATOM 697 O O . GLU A 1 84 ? -5.842 -3.886 -5.713 1.00 97.81 84 GLU A O 1
ATOM 702 N N . ILE A 1 85 ? -5.717 -1.997 -4.491 1.00 97.75 85 ILE A N 1
ATOM 703 C CA . ILE A 1 85 ? -6.343 -1.147 -5.510 1.00 97.75 85 ILE A CA 1
ATOM 704 C C . ILE A 1 85 ? -5.473 -1.134 -6.768 1.00 97.75 85 ILE A C 1
ATOM 706 O O . ILE A 1 85 ? -5.974 -1.457 -7.840 1.00 97.75 85 ILE A O 1
ATOM 710 N N . ALA A 1 86 ? -4.183 -0.816 -6.635 1.00 97.88 86 ALA A N 1
ATOM 711 C CA . ALA A 1 86 ? -3.261 -0.737 -7.762 1.00 97.88 86 ALA A CA 1
ATOM 712 C C . ALA A 1 86 ? -3.193 -2.051 -8.544 1.00 97.88 86 ALA A C 1
ATOM 714 O O . ALA A 1 86 ? -3.291 -2.034 -9.768 1.00 97.88 86 ALA A O 1
ATOM 715 N N . SER A 1 87 ? -3.084 -3.186 -7.848 1.00 97.06 87 SER A N 1
ATOM 716 C CA . SER A 1 87 ? -3.048 -4.512 -8.466 1.00 97.06 87 SER A CA 1
ATOM 717 C C . SER A 1 87 ? -4.322 -4.808 -9.261 1.00 97.06 87 SER A C 1
ATOM 719 O O . SER A 1 87 ? -4.227 -5.270 -10.395 1.00 97.06 87 SER A O 1
ATOM 721 N N . LYS A 1 88 ? -5.503 -4.485 -8.718 1.00 95.88 88 LYS A N 1
ATOM 722 C CA . LYS A 1 88 ? -6.789 -4.701 -9.404 1.00 95.88 88 LYS A CA 1
ATOM 723 C C . LYS A 1 88 ? -7.036 -3.731 -10.559 1.00 95.88 88 LYS A C 1
ATOM 725 O O . LYS A 1 88 ? -7.767 -4.078 -11.480 1.00 95.88 88 LYS A O 1
ATOM 730 N N . THR A 1 89 ? -6.478 -2.523 -10.510 1.00 95.19 89 THR A N 1
ATOM 731 C CA . THR A 1 89 ? -6.671 -1.506 -11.558 1.00 95.19 89 THR A CA 1
ATOM 732 C C . THR A 1 89 ? -5.520 -1.431 -12.559 1.00 95.19 89 THR A C 1
ATOM 734 O O . THR A 1 89 ? -5.584 -0.610 -13.467 1.00 95.19 89 THR A O 1
ATOM 737 N N . GLY A 1 90 ? -4.447 -2.206 -12.377 1.00 96.56 90 GLY A N 1
ATOM 738 C CA . GLY A 1 90 ? -3.219 -2.088 -13.173 1.00 96.56 90 GLY A CA 1
ATOM 739 C C . GLY A 1 90 ? -2.436 -0.787 -12.937 1.00 96.56 90 GLY A C 1
ATOM 740 O O . GLY A 1 90 ? -1.556 -0.447 -13.718 1.00 96.56 90 GLY A O 1
ATOM 741 N N . ALA A 1 91 ? -2.750 -0.032 -11.879 1.00 97.06 91 ALA A N 1
ATOM 742 C CA . ALA A 1 91 ? -2.195 1.302 -11.641 1.00 97.06 91 ALA A CA 1
ATOM 743 C C . ALA A 1 91 ? -0.934 1.244 -10.764 1.00 97.06 91 ALA A C 1
ATOM 745 O O . ALA A 1 91 ? -0.922 1.720 -9.627 1.00 97.06 91 ALA A O 1
ATOM 746 N N . PHE A 1 92 ? 0.121 0.627 -11.290 1.00 98.12 92 PHE A N 1
ATOM 747 C CA . PHE A 1 92 ? 1.433 0.522 -10.653 1.00 98.12 92 PHE A CA 1
ATOM 748 C C . PHE A 1 92 ? 2.544 0.531 -11.703 1.00 98.12 92 PHE A C 1
ATOM 750 O O . PHE A 1 92 ? 2.305 0.234 -12.870 1.00 98.12 92 PHE A O 1
ATOM 757 N N . SER A 1 93 ? 3.765 0.859 -11.283 1.00 97.19 93 SER A N 1
ATOM 758 C CA . SER A 1 93 ? 4.961 0.640 -12.104 1.00 97.19 93 SER A CA 1
ATOM 759 C C . SER A 1 93 ? 5.670 -0.650 -11.699 1.00 97.19 93 SER A C 1
ATOM 761 O O . SER A 1 93 ? 5.424 -1.201 -10.624 1.00 97.19 93 SER A O 1
ATOM 763 N N . ILE A 1 94 ? 6.541 -1.147 -12.569 1.00 95.25 94 ILE A N 1
ATOM 764 C CA . ILE A 1 94 ? 7.358 -2.331 -12.315 1.00 95.25 94 ILE A CA 1
ATOM 765 C C . ILE A 1 94 ? 8.814 -1.889 -12.199 1.00 95.25 94 ILE A C 1
ATOM 767 O O . ILE A 1 94 ? 9.270 -1.065 -12.991 1.00 95.25 94 ILE A O 1
ATOM 771 N N . ALA A 1 95 ? 9.532 -2.435 -11.221 1.00 90.00 95 ALA A N 1
ATOM 772 C CA . ALA A 1 95 ? 10.974 -2.277 -11.093 1.00 90.00 95 ALA A CA 1
ATOM 773 C C . ALA A 1 95 ? 11.633 -3.657 -11.003 1.00 90.00 95 ALA A C 1
ATOM 775 O O . ALA A 1 95 ? 11.280 -4.458 -10.135 1.00 90.00 95 ALA A O 1
ATOM 776 N N . SER A 1 96 ? 12.580 -3.928 -11.897 1.00 88.06 96 SER A N 1
ATOM 777 C CA . SER A 1 96 ? 13.389 -5.146 -11.850 1.00 88.06 96 SER A CA 1
ATOM 778 C C . SER A 1 96 ? 14.574 -4.945 -10.913 1.00 88.06 96 SER A C 1
ATOM 780 O O . SER A 1 96 ? 15.269 -3.933 -10.995 1.00 88.06 96 SER A O 1
ATOM 782 N N . ILE A 1 97 ? 14.789 -5.905 -10.021 1.00 84.00 97 ILE A N 1
ATOM 783 C CA . ILE A 1 97 ? 15.855 -5.920 -9.026 1.00 84.00 97 ILE A CA 1
ATOM 784 C C . ILE A 1 97 ? 16.725 -7.146 -9.298 1.00 84.00 97 ILE A C 1
ATOM 786 O O . ILE A 1 97 ? 16.329 -8.275 -9.015 1.00 84.00 97 ILE A O 1
ATOM 790 N N . THR A 1 98 ? 17.919 -6.904 -9.827 1.00 79.19 98 THR A N 1
ATOM 791 C CA . THR A 1 98 ? 18.925 -7.940 -10.104 1.00 79.19 98 THR A CA 1
ATOM 792 C C . THR A 1 98 ? 19.846 -8.181 -8.910 1.00 79.19 98 THR A C 1
ATOM 794 O O . THR A 1 98 ? 20.339 -9.288 -8.721 1.00 79.19 98 THR A O 1
ATOM 797 N N . ASP A 1 99 ? 20.056 -7.161 -8.071 1.00 80.88 99 ASP A N 1
ATOM 798 C CA . ASP A 1 99 ? 20.843 -7.263 -6.843 1.00 80.88 99 ASP A CA 1
ATOM 799 C C . ASP A 1 99 ? 20.012 -6.830 -5.628 1.00 80.88 99 ASP A C 1
ATOM 801 O O . ASP A 1 99 ? 19.776 -5.646 -5.359 1.00 80.88 99 ASP A O 1
ATOM 805 N N . LEU A 1 100 ? 19.585 -7.828 -4.852 1.00 75.62 100 LEU A N 1
ATOM 806 C CA . LEU A 1 100 ? 18.869 -7.618 -3.599 1.00 75.62 100 LEU A CA 1
ATOM 807 C C . LEU A 1 100 ? 19.678 -6.791 -2.596 1.00 75.62 100 LEU A C 1
ATOM 809 O O . LEU A 1 100 ? 19.097 -5.982 -1.876 1.00 75.62 100 LEU A O 1
ATOM 813 N N . ARG A 1 101 ? 20.999 -6.969 -2.518 1.00 77.31 101 ARG A N 1
ATOM 814 C CA . ARG A 1 101 ? 21.846 -6.269 -1.544 1.00 77.31 101 ARG A CA 1
ATOM 815 C C . ARG A 1 101 ? 21.871 -4.772 -1.824 1.00 77.31 101 ARG A C 1
ATOM 817 O O . ARG A 1 101 ? 21.754 -3.990 -0.879 1.00 77.31 101 ARG A O 1
ATOM 824 N N . GLU A 1 102 ? 22.017 -4.367 -3.081 1.00 72.81 102 GLU A N 1
ATOM 825 C CA . GLU A 1 102 ? 21.947 -2.949 -3.457 1.00 72.81 102 GLU A CA 1
ATOM 826 C C . GLU A 1 102 ? 20.559 -2.370 -3.197 1.00 72.81 102 GLU A C 1
ATOM 828 O O . GLU A 1 102 ? 20.436 -1.303 -2.590 1.00 72.81 102 GLU A O 1
ATOM 833 N N . PHE A 1 103 ? 19.512 -3.123 -3.532 1.00 76.75 103 PHE A N 1
ATOM 834 C CA . PHE A 1 103 ? 18.144 -2.719 -3.234 1.00 76.75 103 PHE A CA 1
ATOM 835 C C . PHE A 1 103 ? 17.904 -2.520 -1.728 1.00 76.75 103 PHE A C 1
ATOM 837 O O . PHE A 1 103 ? 17.362 -1.497 -1.307 1.00 76.75 103 PHE A O 1
ATOM 844 N N . PHE A 1 104 ? 18.350 -3.452 -0.882 1.00 75.00 104 PHE A N 1
ATOM 845 C CA . PHE A 1 104 ? 18.232 -3.312 0.569 1.00 75.00 104 PHE A CA 1
ATOM 846 C C . PHE A 1 104 ? 19.019 -2.097 1.087 1.00 75.00 104 PHE A C 1
ATOM 848 O O . PHE A 1 104 ? 18.502 -1.361 1.928 1.00 75.00 104 PHE A O 1
ATOM 855 N N . LYS A 1 105 ? 20.215 -1.813 0.554 1.00 73.69 105 LYS A N 1
ATOM 856 C CA . LYS A 1 105 ? 20.958 -0.591 0.912 1.00 73.69 105 LYS A CA 1
ATOM 857 C C . LYS A 1 105 ? 20.167 0.674 0.593 1.00 73.69 105 LYS A C 1
ATOM 859 O O . LYS A 1 105 ? 20.146 1.575 1.419 1.00 73.69 105 LYS A O 1
ATOM 864 N N . GLU A 1 106 ? 19.503 0.739 -0.557 1.00 69.19 106 GLU A N 1
ATOM 865 C CA . GLU A 1 106 ? 18.682 1.886 -0.969 1.00 69.19 106 GLU A CA 1
ATOM 866 C C . GLU A 1 106 ? 17.460 2.107 -0.065 1.00 69.19 106 GLU A C 1
ATOM 868 O O . GLU A 1 106 ? 17.150 3.241 0.306 1.00 69.19 106 GLU A O 1
ATOM 873 N N . ILE A 1 107 ? 16.749 1.032 0.286 1.00 69.25 107 ILE A N 1
ATOM 874 C CA . ILE A 1 107 ? 15.514 1.113 1.082 1.00 69.25 107 ILE A CA 1
ATOM 875 C C . ILE A 1 107 ? 15.798 1.409 2.554 1.00 69.25 107 ILE A C 1
ATOM 877 O O . ILE A 1 107 ? 15.073 2.187 3.174 1.00 69.25 107 ILE A O 1
ATOM 881 N N . PHE A 1 108 ? 16.843 0.798 3.110 1.00 67.75 108 PHE A N 1
ATOM 882 C CA . PHE A 1 108 ? 17.154 0.862 4.538 1.00 67.75 108 PHE A CA 1
ATOM 883 C C . PHE A 1 108 ? 18.233 1.898 4.879 1.00 67.75 108 PHE A C 1
ATOM 885 O O . PHE A 1 108 ? 18.610 2.012 6.039 1.00 67.75 108 PHE A O 1
ATOM 892 N N . LYS A 1 109 ? 18.696 2.697 3.904 1.00 61.06 109 LYS A N 1
ATOM 893 C CA . LYS A 1 109 ? 19.747 3.722 4.079 1.00 61.06 109 LYS A CA 1
ATOM 894 C C . LYS A 1 109 ? 19.489 4.713 5.220 1.00 61.06 109 LYS A C 1
ATOM 896 O O . LYS A 1 109 ? 20.431 5.298 5.742 1.00 61.06 109 LYS A O 1
ATOM 901 N N . TYR A 1 110 ? 18.221 4.942 5.547 1.00 49.25 110 TYR A N 1
ATOM 902 C CA . TYR A 1 110 ? 17.772 5.967 6.491 1.00 49.25 110 TYR A CA 1
ATOM 903 C C . TYR A 1 110 ? 16.935 5.394 7.641 1.00 49.25 110 TYR A C 1
ATOM 905 O O . TYR A 1 110 ? 16.189 6.143 8.273 1.00 49.25 110 TYR A O 1
ATOM 913 N N . MET A 1 111 ? 16.994 4.074 7.848 1.00 49.53 111 MET A N 1
ATOM 914 C CA . MET A 1 111 ? 16.333 3.404 8.968 1.00 49.53 111 MET A CA 1
ATOM 915 C C . MET A 1 111 ? 17.273 3.277 10.164 1.00 49.53 111 MET A C 1
ATOM 917 O O . MET A 1 111 ? 18.491 3.111 9.933 1.00 49.53 111 MET A O 1
#

Mean predicted aligned error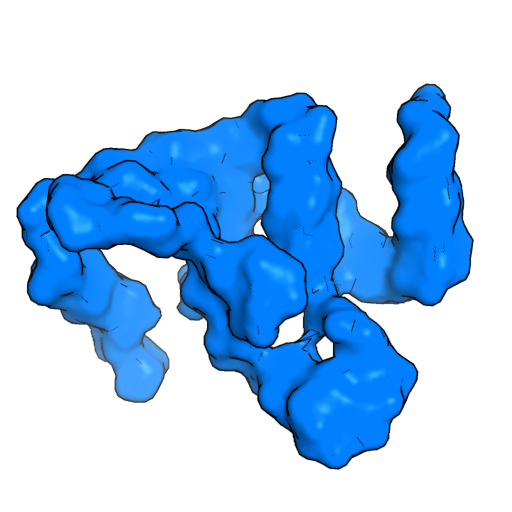: 4.28 Å

pLDDT: mean 91.18, std 10.65, range [49.25, 98.5]

Solvent-accessible surface area (backbone atoms only — not comparable to full-atom values): 6314 Å² total; per-residue (Å²): 132,60,73,69,57,56,52,43,41,68,75,44,42,75,39,30,58,55,10,54,50,36,30,77,67,59,31,30,32,42,46,47,46,80,97,51,98,62,71,39,30,43,38,41,48,98,85,66,55,72,30,53,30,35,80,99,76,47,51,72,44,67,59,28,49,48,36,31,67,71,64,58,75,40,92,63,33,38,63,58,50,20,52,52,52,19,67,76,68,66,43,53,48,80,44,81,41,90,50,67,68,62,52,49,50,68,71,49,69,85,110

Radius of gyration: 14.01 Å; Cα contacts (8 Å, |Δi|>4): 165; chains: 1; bounding box: 40×29×32 Å

Sequence (111 aa):
MSMFIEEYARKYKKRFVRAIRTVREHRVQKLLIDNLDKDIWLITSSTGSKYLVIPGTYCSCTDFLINVVIKRKVDKCYHLIAQEIASKTGAFSIASITDLREFFKEIFKYM

Nearest PDB structures (foldseek):
  6wb0-assembly1_A  TM=2.819E-01  e=1.500E+00  Human immunodeficiency virus 1
  3p0l-assembly3_C  TM=3.465E-01  e=4.512E+00  Homo sapiens
  8p8w-assembly1_n  TM=2.032E-01  e=1.235E+00  Mycoplasmoides pneumoniae M129
  4v8c-assembly1_AQ  TM=3.835E-01  e=8.623E+00  Thermus thermophilus HB8
  6e0i-assembly1_A  TM=2.388E-01  e=3.715E+00  Homo sapiens

Foldseek 3Di:
DDPVLVVCCVQVPVLSVQLVVQLVVQQKEWEAEPPDPFTWIWGAHPVGQIWIDGAQPDIPDPCCVPPCPPVVVDSDGSNNVNNVVCVVVVRHHYDYDHDPVVVCCVNVVPD

Secondary structure (DSSP, 8-state):
--HHHHHHHHHHTHHHHHHHHHHHTT-EEEEEETT--S-EEEEE-TTS-EEEEETTTEE-SHHIIIIIIIS---S--HHHHHHHHHHHHT--EEEEES-HHHHHHHHHTT-